Protein AF-A0AAQ0RVU7-F1 (afdb_monomer)

Radius of gyration: 19.19 Å; Cα contacts (8 Å, |Δi|>4): 59; chains: 1; bounding box: 37×35×47 Å

Secondary structure (DSSP, 8-state):
---EEEEEEEEEEE-TTS-EEEEEEEEEEEE--S----HHHH--HHHHHHHHHHHHHHS-SS--HHHHHHHHHHHHHHHH--

Organism: Bifidobacterium pseudocatenulatum (NCBI:txid28026)

Nearest PDB structures (foldseek):
  6fhm-assembly1_B  TM=6.428E-01  e=2.731E+00  Escherichia coli K-12
  3lz8-assembly1_B  TM=5.751E-01  e=7.270E+00  Klebsiella pneumoniae subsp. pneumoniae MGH 78578
  8c6j-assembly1_S  TM=3.735E-01  e=1.574E+00  Homo sapiens
  5tgc-assembly3_F  TM=3.980E-01  e=4.737E+00  Saccharomyces cerevisiae
  7a5k-assembly1_a3  TM=2.055E-01  e=4.456E+00  Homo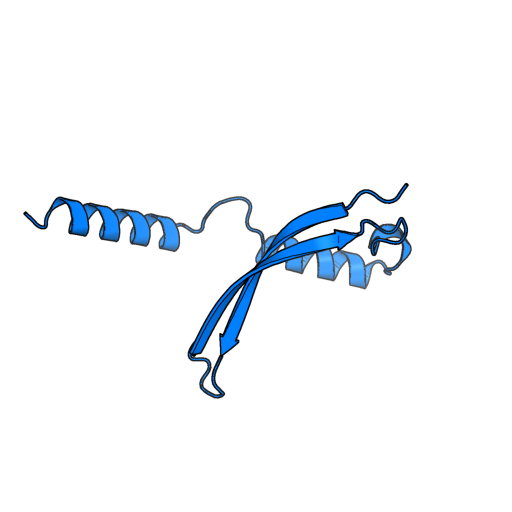 sapiens

Sequence (82 aa):
MSESIERHITTVATSEDGTVTQVTHTSVRVSTSGDCFDPERCCDERERALIAAMRAYLRPQHAPQSLIDRLEATLDHCCGER

Solvent-accessible surface area (backbone atoms only — not comparable to full-atom values): 5217 Å² total; per-residue (Å²): 132,74,58,65,48,80,40,81,45,77,49,74,43,60,47,96,87,64,49,76,76,46,79,47,78,48,78,44,74,43,68,52,56,96,76,63,93,45,59,87,82,76,44,55,74,68,55,42,52,49,51,51,52,51,44,53,69,78,54,56,96,60,84,57,64,74,56,52,55,52,50,51,56,50,51,56,49,64,72,66,68,125

Foldseek 3Di:
DWDWDWDWDWDWDADPVRHTPDIDIDIDTHTVDVPDDDCVPPHDPVVVVVVVVVCCVVPPPDDDVVVVVVVVVVVVVVVPPD

Mean predicted aligned error: 12.35 Å

pLDDT: mean 86.55, std 11.86, range [48.94, 98.12]

Structure (mmCIF, 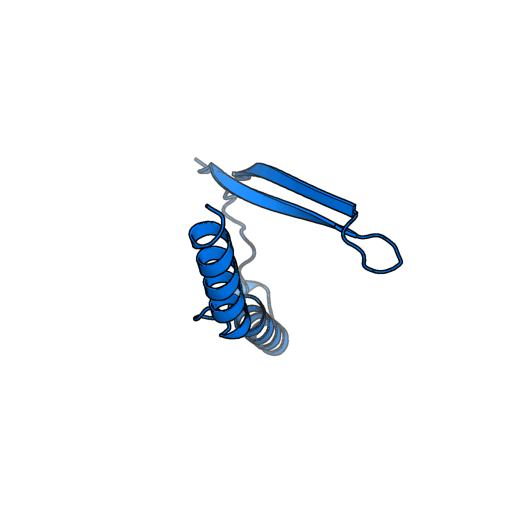N/CA/C/O backbone):
data_AF-A0AAQ0RVU7-F1
#
_entry.id   AF-A0AAQ0RVU7-F1
#
loop_
_atom_site.group_PDB
_atom_site.id
_atom_site.type_symbol
_atom_site.label_atom_id
_atom_site.label_alt_id
_atom_site.label_comp_id
_atom_site.label_asym_id
_atom_site.label_entity_id
_atom_site.label_seq_id
_atom_site.pdbx_PDB_ins_code
_atom_site.Cartn_x
_atom_site.Cartn_y
_atom_site.Cartn_z
_atom_site.occupancy
_atom_site.B_iso_or_equiv
_atom_site.auth_seq_id
_atom_site.auth_comp_id
_atom_site.auth_asym_id
_atom_site.auth_atom_id
_atom_site.pdbx_PDB_model_num
ATOM 1 N N . MET A 1 1 ? 9.238 24.715 -13.573 1.00 48.94 1 MET A N 1
ATOM 2 C CA . MET A 1 1 ? 9.027 25.068 -12.156 1.00 48.94 1 MET A CA 1
ATOM 3 C C . MET A 1 1 ? 8.602 23.791 -11.460 1.00 48.94 1 MET A C 1
ATOM 5 O O . MET A 1 1 ? 7.625 23.207 -11.904 1.00 48.94 1 MET A O 1
ATOM 9 N N . SER A 1 2 ? 9.376 23.289 -10.500 1.00 57.53 2 SER A N 1
ATOM 10 C CA . SER A 1 2 ? 9.032 22.049 -9.794 1.00 57.53 2 SER A CA 1
ATOM 11 C C . SER A 1 2 ? 7.920 22.346 -8.796 1.00 57.53 2 SER A C 1
ATOM 13 O O . SER A 1 2 ? 8.123 23.147 -7.883 1.00 57.53 2 SER A O 1
ATOM 15 N N . GLU A 1 3 ? 6.749 21.742 -8.977 1.00 65.44 3 GLU A N 1
ATOM 16 C CA . GLU A 1 3 ? 5.707 21.783 -7.954 1.00 65.44 3 GLU A CA 1
ATOM 17 C C . GLU A 1 3 ? 6.176 21.000 -6.718 1.00 65.44 3 GLU A C 1
ATOM 19 O O . GLU A 1 3 ? 6.892 19.998 -6.797 1.00 65.44 3 GLU A O 1
ATOM 24 N N . SER A 1 4 ? 5.832 21.507 -5.540 1.00 68.69 4 SER A N 1
ATOM 25 C CA . SER A 1 4 ? 6.105 20.837 -4.274 1.00 68.69 4 SER A CA 1
ATOM 26 C C . SER A 1 4 ? 4.769 20.426 -3.684 1.00 68.69 4 SER A C 1
ATOM 28 O O . SER A 1 4 ? 3.907 21.274 -3.462 1.00 68.69 4 SER A O 1
ATOM 30 N N . ILE A 1 5 ? 4.590 19.125 -3.464 1.00 80.94 5 ILE A N 1
ATOM 31 C CA . ILE A 1 5 ? 3.368 18.576 -2.878 1.00 80.94 5 ILE A CA 1
ATOM 32 C C . ILE A 1 5 ? 3.625 18.363 -1.391 1.00 80.94 5 ILE A C 1
ATOM 34 O O . ILE A 1 5 ? 4.580 17.685 -1.002 1.00 80.94 5 ILE A O 1
ATOM 38 N N . GLU A 1 6 ? 2.764 18.927 -0.551 1.00 83.19 6 GLU A N 1
ATOM 39 C CA . GLU A 1 6 ? 2.748 18.600 0.869 1.00 83.19 6 GLU A CA 1
ATOM 40 C C . GLU A 1 6 ? 2.185 17.187 1.056 1.00 83.19 6 GLU A C 1
ATOM 42 O O . GLU A 1 6 ? 1.077 16.881 0.613 1.00 83.19 6 GLU A O 1
ATOM 47 N N . ARG A 1 7 ? 2.960 16.300 1.687 1.00 83.19 7 ARG A N 1
ATOM 48 C CA . ARG A 1 7 ? 2.526 14.943 2.027 1.00 83.19 7 ARG A CA 1
ATOM 49 C C . ARG A 1 7 ? 2.585 14.729 3.525 1.00 83.19 7 ARG A C 1
ATOM 51 O O . ARG A 1 7 ? 3.593 15.024 4.159 1.00 83.19 7 ARG A O 1
ATOM 58 N N . HIS A 1 8 ? 1.511 14.181 4.076 1.00 89.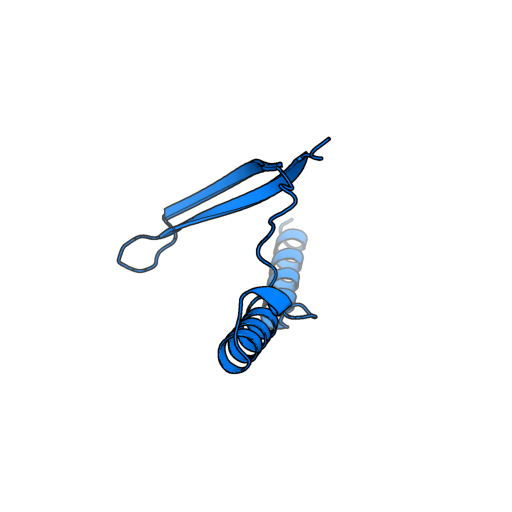56 8 HIS A N 1
ATOM 59 C CA . HIS A 1 8 ? 1.461 13.765 5.471 1.00 89.56 8 HIS A CA 1
ATOM 60 C C . HIS A 1 8 ? 2.032 12.353 5.571 1.00 89.56 8 HIS A C 1
ATOM 62 O O . HIS A 1 8 ? 1.542 11.433 4.912 1.00 89.56 8 HIS A O 1
ATOM 68 N N . ILE A 1 9 ? 3.089 12.187 6.361 1.00 89.31 9 ILE A N 1
ATOM 69 C CA . ILE A 1 9 ? 3.708 10.885 6.613 1.00 89.31 9 ILE A CA 1
ATOM 70 C C . ILE A 1 9 ? 3.577 10.521 8.089 1.00 89.31 9 ILE A C 1
ATOM 72 O O . ILE A 1 9 ? 3.529 11.389 8.962 1.00 89.31 9 ILE A O 1
ATOM 76 N N . THR A 1 10 ? 3.526 9.218 8.351 1.00 91.06 10 THR A N 1
ATOM 77 C CA . THR A 1 10 ? 3.532 8.658 9.703 1.00 91.06 10 THR A CA 1
ATOM 78 C C . THR A 1 10 ? 4.764 7.780 9.844 1.00 91.06 10 THR A C 1
ATOM 80 O O . THR A 1 10 ? 4.893 6.784 9.132 1.00 91.06 10 THR A O 1
ATOM 83 N N . THR A 1 11 ? 5.669 8.158 10.741 1.00 91.25 11 THR A N 1
ATOM 84 C CA . THR A 1 11 ? 6.856 7.368 11.074 1.00 91.25 11 THR A CA 1
ATOM 85 C C . THR A 1 11 ? 6.571 6.581 12.342 1.00 91.25 11 THR A C 1
ATOM 87 O O . THR A 1 11 ? 6.187 7.166 13.353 1.00 91.25 11 THR A O 1
ATOM 90 N N . VAL A 1 12 ? 6.754 5.264 12.285 1.00 93.00 12 VAL A N 1
ATOM 91 C CA . VAL A 1 12 ? 6.547 4.356 13.417 1.00 93.00 12 VAL A CA 1
ATOM 92 C C . VAL A 1 12 ? 7.903 3.792 13.825 1.00 93.00 12 VAL A C 1
ATOM 94 O O . VAL A 1 12 ? 8.578 3.174 13.005 1.00 93.00 12 VAL A O 1
ATOM 97 N N . ALA A 1 13 ? 8.309 4.024 15.070 1.00 91.25 13 ALA A N 1
ATOM 98 C CA . ALA A 1 13 ? 9.471 3.387 15.675 1.00 91.25 13 ALA A CA 1
ATOM 99 C C . ALA A 1 13 ? 9.016 2.200 16.528 1.00 91.25 13 ALA A C 1
ATOM 101 O O . ALA A 1 13 ? 8.042 2.299 17.281 1.00 91.25 13 ALA A O 1
ATOM 102 N N . THR A 1 14 ? 9.729 1.084 16.406 1.00 95.12 14 THR A N 1
ATOM 103 C CA . THR A 1 14 ? 9.472 -0.155 17.145 1.00 95.12 14 THR A CA 1
ATOM 104 C C . THR A 1 14 ? 10.698 -0.550 17.960 1.00 95.12 14 THR A C 1
ATOM 106 O O . THR A 1 14 ? 11.827 -0.372 17.504 1.00 95.12 14 THR A O 1
ATOM 109 N N . SER A 1 15 ? 10.471 -1.098 19.152 1.00 91.25 15 SER A N 1
ATOM 110 C CA . SER A 1 15 ? 11.494 -1.776 19.956 1.00 91.25 15 SER A CA 1
ATOM 111 C C . SER A 1 15 ? 11.953 -3.076 19.281 1.00 91.25 15 SER A C 1
ATOM 113 O O . SER A 1 15 ? 11.298 -3.564 18.358 1.00 91.25 15 SER A O 1
ATOM 115 N N . GLU A 1 16 ? 13.039 -3.666 19.779 1.00 91.00 16 GLU A N 1
ATOM 116 C CA . GLU A 1 16 ? 13.553 -4.974 19.345 1.00 91.00 16 GLU A CA 1
ATOM 117 C C . GLU A 1 16 ? 12.496 -6.086 19.477 1.00 91.00 16 GLU A C 1
ATOM 119 O O . GLU A 1 16 ? 12.403 -6.955 18.614 1.00 91.00 16 GLU A O 1
ATOM 124 N N . ASP A 1 17 ? 11.618 -5.987 20.480 1.00 90.75 17 ASP A N 1
ATOM 125 C CA . ASP A 1 17 ? 10.500 -6.918 20.704 1.00 90.75 17 ASP A CA 1
ATOM 126 C C . ASP A 1 17 ? 9.283 -6.664 19.787 1.00 90.75 17 ASP A C 1
ATOM 128 O O . ASP A 1 17 ? 8.223 -7.265 19.959 1.00 90.75 17 ASP A O 1
ATOM 132 N N . GLY A 1 18 ? 9.382 -5.731 18.834 1.00 85.94 18 GLY A N 1
ATOM 133 C CA . GLY A 1 18 ? 8.309 -5.389 17.891 1.00 85.94 18 GLY A CA 1
ATOM 134 C C . GLY A 1 18 ? 7.224 -4.461 18.449 1.00 85.94 18 GLY A C 1
ATOM 135 O O . GLY A 1 18 ? 6.341 -4.027 17.708 1.00 85.94 18 GLY A O 1
ATOM 136 N N . THR A 1 19 ? 7.293 -4.097 19.731 1.00 92.56 19 THR A N 1
ATOM 137 C CA . THR A 1 19 ? 6.380 -3.125 20.347 1.00 92.56 19 THR A CA 1
ATOM 138 C C . THR A 1 19 ? 6.598 -1.732 19.757 1.00 92.56 19 THR A C 1
ATOM 140 O O . THR A 1 19 ? 7.724 -1.236 19.738 1.00 92.56 19 THR A O 1
ATOM 143 N N . VAL A 1 20 ? 5.528 -1.070 19.309 1.00 92.25 20 VAL A N 1
ATOM 144 C CA . VAL A 1 20 ? 5.586 0.324 18.840 1.00 92.25 20 VAL A CA 1
ATOM 145 C C . VAL A 1 20 ? 5.907 1.244 20.017 1.00 92.25 20 VAL A C 1
ATOM 147 O O . VAL A 1 20 ? 5.147 1.308 20.980 1.00 92.25 20 VAL A O 1
ATOM 150 N N . THR A 1 21 ? 7.022 1.965 19.939 1.00 94.44 21 THR A N 1
ATOM 151 C CA . THR A 1 21 ? 7.484 2.885 20.990 1.00 94.44 21 THR A CA 1
ATOM 152 C C . THR A 1 21 ? 7.179 4.339 20.664 1.00 94.44 21 THR A C 1
ATOM 154 O O . THR A 1 21 ? 6.997 5.144 21.575 1.00 94.44 21 THR A O 1
ATOM 157 N N . GLN A 1 22 ? 7.099 4.692 19.379 1.00 93.69 22 GLN A N 1
ATOM 158 C CA . GLN A 1 22 ? 6.838 6.064 18.960 1.00 93.69 22 GLN A CA 1
ATOM 159 C C . GLN A 1 22 ? 6.102 6.113 17.624 1.00 93.69 22 GLN A C 1
ATOM 161 O O . GLN A 1 22 ? 6.453 5.406 16.682 1.00 93.69 22 GLN A O 1
ATOM 166 N N . VAL A 1 23 ? 5.109 6.996 17.532 1.00 91.56 23 VAL A N 1
ATOM 167 C CA . VAL A 1 23 ? 4.428 7.339 16.281 1.00 91.56 23 VAL A CA 1
ATOM 168 C C . VAL A 1 23 ? 4.529 8.846 16.091 1.00 91.56 23 VAL A C 1
ATOM 170 O O . VAL A 1 23 ? 4.078 9.610 16.942 1.00 91.56 23 VAL A O 1
ATO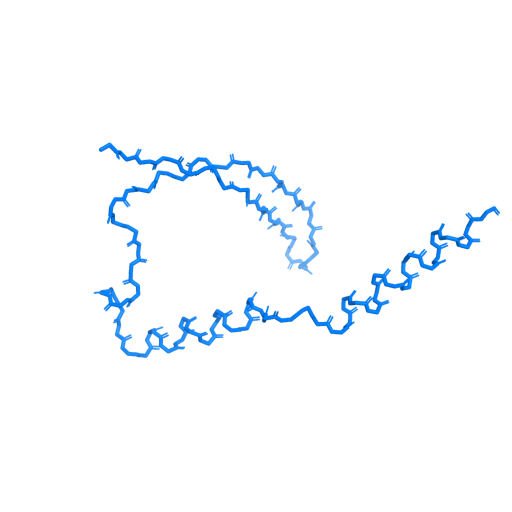M 173 N N . THR A 1 24 ? 5.130 9.275 14.985 1.00 92.94 24 THR A N 1
ATOM 174 C CA . THR A 1 24 ? 5.328 10.692 14.663 1.00 92.94 24 THR A CA 1
ATOM 175 C C . THR A 1 24 ? 4.620 11.024 13.359 1.00 92.94 24 THR A C 1
ATOM 177 O O . THR A 1 24 ? 4.953 10.470 12.309 1.00 92.94 24 THR A O 1
ATOM 180 N N . HIS A 1 25 ? 3.671 11.957 13.418 1.00 90.19 25 HIS A N 1
ATOM 181 C CA . HIS A 1 25 ? 3.024 12.530 12.240 1.00 90.19 25 HIS A CA 1
ATOM 182 C C . HIS A 1 25 ? 3.749 13.812 11.840 1.00 90.19 25 HIS A C 1
ATOM 184 O O . HIS A 1 25 ? 3.946 14.700 12.669 1.00 90.19 25 HIS A O 1
ATOM 190 N N . THR A 1 26 ? 4.157 13.917 10.580 1.00 88.44 26 THR A N 1
ATOM 191 C CA . THR A 1 26 ? 4.780 15.140 10.068 1.00 88.44 26 THR A CA 1
ATOM 192 C C . THR A 1 26 ? 4.406 15.384 8.613 1.00 88.44 26 THR A C 1
ATOM 194 O O . THR A 1 26 ? 4.218 14.446 7.832 1.00 88.44 26 THR A O 1
ATOM 197 N N . SER A 1 27 ? 4.290 16.659 8.253 1.00 87.06 27 SER A N 1
ATOM 198 C CA . SER A 1 27 ? 4.149 17.089 6.868 1.00 87.06 27 SER A CA 1
ATOM 199 C C . SER A 1 27 ? 5.530 17.263 6.258 1.00 87.06 27 SER A C 1
ATOM 201 O O . SER A 1 27 ? 6.337 18.063 6.732 1.00 87.06 27 SER A O 1
ATOM 203 N N . VAL A 1 28 ? 5.792 16.553 5.166 1.00 80.88 28 VAL A N 1
ATOM 204 C CA . VAL A 1 28 ? 7.010 16.730 4.377 1.00 80.88 28 VAL A CA 1
ATOM 205 C C . VAL A 1 28 ? 6.625 17.308 3.028 1.00 80.88 28 VAL A C 1
ATOM 207 O O . VAL A 1 28 ? 5.736 16.801 2.341 1.00 80.88 28 VAL A O 1
ATOM 210 N N . ARG A 1 29 ? 7.307 18.382 2.631 1.00 75.62 29 ARG A N 1
ATOM 211 C CA . ARG A 1 29 ? 7.224 18.888 1.264 1.00 75.62 29 ARG A CA 1
ATOM 212 C C . ARG A 1 29 ? 8.063 18.001 0.362 1.00 75.62 29 ARG A C 1
ATOM 214 O O . ARG A 1 29 ? 9.287 17.989 0.460 1.00 75.62 29 ARG A O 1
ATOM 221 N N . VAL A 1 30 ? 7.396 17.257 -0.509 1.00 71.25 30 VAL A N 1
ATOM 222 C CA . VAL A 1 30 ? 8.053 16.425 -1.510 1.00 71.25 30 VAL A CA 1
ATOM 223 C C . VAL A 1 30 ? 8.130 17.238 -2.789 1.00 71.25 30 VAL A C 1
ATOM 225 O O . VAL A 1 30 ? 7.114 17.539 -3.415 1.00 71.25 30 VAL A O 1
ATOM 228 N N . SER A 1 31 ? 9.344 17.626 -3.166 1.00 66.50 31 SER A N 1
ATOM 229 C CA . SER A 1 31 ? 9.602 18.168 -4.496 1.00 66.50 31 SER A CA 1
ATOM 230 C C . SER A 1 31 ? 9.270 17.086 -5.515 1.00 66.50 31 SER A C 1
ATOM 232 O O . SER A 1 31 ? 9.877 16.016 -5.483 1.00 66.50 31 SER A O 1
ATOM 234 N N . THR A 1 32 ? 8.329 17.338 -6.424 1.00 65.19 32 THR A N 1
ATOM 235 C CA . THR A 1 32 ? 8.186 1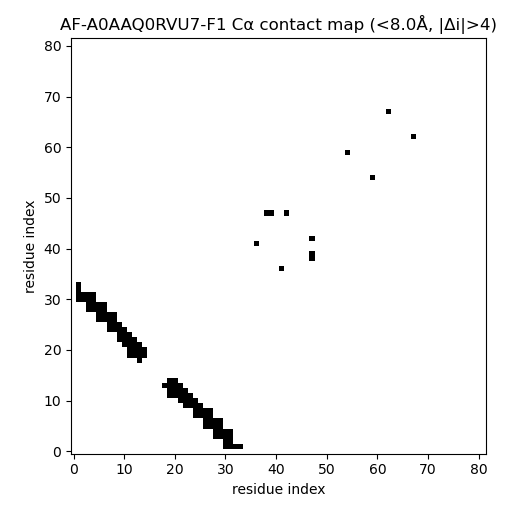6.488 -7.605 1.00 65.19 32 THR A CA 1
ATOM 236 C C . THR A 1 32 ? 9.306 16.885 -8.561 1.00 65.19 32 THR A C 1
ATOM 238 O O . THR A 1 32 ? 9.106 17.649 -9.506 1.00 65.19 32 THR A O 1
ATOM 241 N N . SER A 1 33 ? 10.539 16.460 -8.274 1.00 59.59 33 SER A N 1
ATOM 242 C CA . SER A 1 33 ? 11.548 16.424 -9.327 1.00 59.59 33 SER A CA 1
ATOM 243 C C . SER A 1 33 ? 10.986 15.554 -10.454 1.00 59.59 33 SER A C 1
ATOM 245 O O . SER A 1 33 ? 10.326 14.545 -10.192 1.00 59.59 33 SER A O 1
ATOM 247 N N . GLY A 1 34 ? 11.206 15.958 -11.708 1.00 59.88 34 GLY A N 1
ATOM 248 C CA . GLY A 1 34 ? 10.715 15.240 -12.894 1.00 59.88 34 GLY A CA 1
ATOM 249 C C . GLY A 1 34 ? 11.221 13.796 -13.019 1.00 59.88 34 GLY A C 1
ATOM 250 O O . GLY A 1 34 ? 10.766 13.073 -13.896 1.00 59.88 34 GLY A O 1
ATOM 251 N N . ASP A 1 35 ? 12.096 1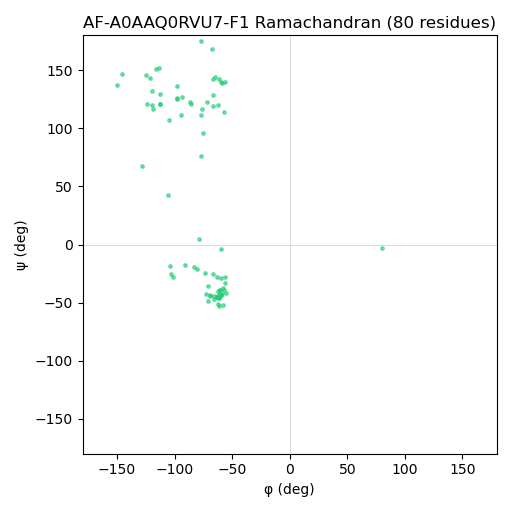3.372 -12.107 1.00 68.12 35 ASP A N 1
ATOM 252 C CA . ASP A 1 35 ? 12.714 12.053 -12.017 1.00 68.12 35 ASP A CA 1
ATOM 253 C C . ASP A 1 35 ? 12.115 11.221 -10.868 1.00 68.12 35 ASP A C 1
ATOM 255 O O . ASP A 1 35 ? 12.831 10.591 -10.087 1.00 68.12 35 ASP A O 1
ATOM 259 N N . CYS A 1 36 ? 10.791 11.249 -10.691 1.00 75.00 36 CYS A N 1
ATOM 260 C CA . CYS A 1 36 ? 10.143 10.284 -9.802 1.00 75.00 36 CYS A CA 1
ATOM 261 C C . CYS A 1 36 ? 10.451 8.864 -10.298 1.00 75.00 36 CYS A C 1
ATOM 263 O O . CYS A 1 36 ? 10.426 8.611 -11.501 1.00 75.00 36 CYS A O 1
AT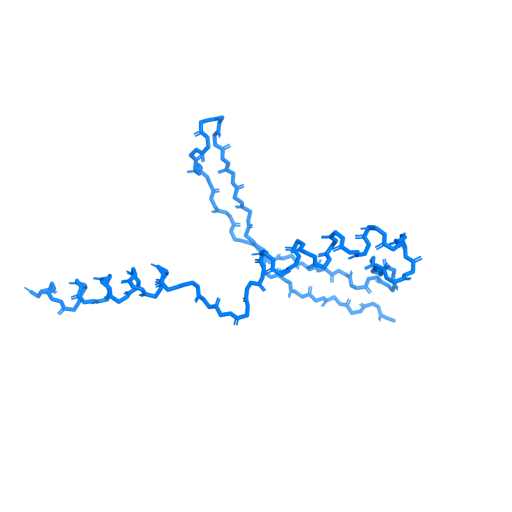OM 265 N N . PHE A 1 37 ? 10.723 7.940 -9.375 1.00 83.38 37 PHE A N 1
ATOM 266 C CA . PHE A 1 37 ? 10.946 6.540 -9.726 1.00 83.38 37 PHE A CA 1
ATOM 267 C C . PHE A 1 37 ? 9.726 5.990 -10.474 1.00 83.38 37 PHE A C 1
ATOM 269 O O . PHE A 1 37 ? 8.638 5.885 -9.900 1.00 83.38 37 PHE A O 1
ATOM 276 N N . ASP A 1 38 ? 9.922 5.658 -11.748 1.00 86.56 38 ASP A N 1
ATOM 277 C CA . ASP A 1 38 ? 8.910 5.081 -12.622 1.00 86.56 38 ASP A CA 1
ATOM 278 C C . ASP A 1 38 ? 9.199 3.583 -12.798 1.00 86.56 38 ASP A C 1
ATOM 280 O O . ASP A 1 38 ? 10.149 3.222 -13.503 1.00 86.56 38 ASP A O 1
ATOM 284 N N . PRO A 1 39 ? 8.401 2.694 -12.175 1.00 90.31 39 PRO A N 1
ATOM 285 C CA . PRO A 1 39 ? 8.592 1.253 -12.293 1.00 90.31 39 PRO A CA 1
ATOM 286 C C . PRO A 1 39 ? 8.573 0.761 -13.744 1.00 90.31 39 PRO A C 1
ATOM 288 O O . PRO A 1 39 ? 9.231 -0.228 -14.048 1.00 90.31 39 PRO A O 1
ATOM 291 N N . GLU A 1 40 ? 7.874 1.445 -14.655 1.00 92.00 40 GLU A N 1
ATOM 292 C CA . GLU A 1 40 ? 7.805 1.031 -16.061 1.00 92.00 40 GLU A CA 1
ATOM 293 C C . GLU A 1 40 ? 9.111 1.296 -16.820 1.00 92.00 40 GLU A C 1
ATOM 295 O O . GLU A 1 40 ? 9.410 0.617 -17.801 1.00 92.00 40 GLU A O 1
ATOM 300 N N . ARG A 1 41 ? 9.917 2.261 -16.361 1.00 91.00 41 ARG A N 1
ATOM 301 C CA . ARG A 1 41 ? 11.190 2.634 -17.000 1.00 91.00 41 ARG A CA 1
ATOM 302 C C . ARG A 1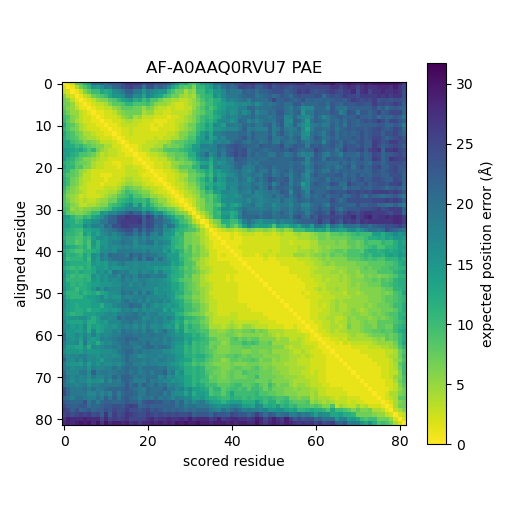 41 ? 12.412 2.095 -16.265 1.00 91.00 41 ARG A C 1
ATOM 304 O O . ARG A 1 41 ? 13.459 1.942 -16.888 1.00 91.00 41 ARG A O 1
ATOM 311 N N . CYS A 1 42 ? 12.296 1.842 -14.963 1.00 92.12 42 CYS A N 1
ATOM 312 C CA . CYS A 1 42 ? 13.425 1.491 -14.101 1.00 92.12 42 CYS A CA 1
ATOM 313 C C . CYS A 1 42 ? 13.508 0.005 -13.735 1.00 92.12 42 CYS A C 1
ATOM 315 O O . CYS A 1 42 ? 14.574 -0.421 -13.301 1.00 92.12 42 CYS A O 1
ATOM 317 N N . CYS A 1 43 ? 12.422 -0.761 -13.873 1.00 95.81 43 CYS A N 1
ATOM 318 C CA . CYS A 1 43 ? 12.361 -2.145 -13.403 1.00 95.81 43 CYS A CA 1
ATOM 319 C C . CYS A 1 43 ? 12.233 -3.156 -14.537 1.00 95.81 43 CYS A C 1
ATOM 321 O O . CYS A 1 43 ? 11.613 -2.879 -15.567 1.00 95.81 43 CYS A O 1
ATOM 323 N N . ASP A 1 44 ? 12.735 -4.367 -14.300 1.00 97.81 44 ASP A N 1
ATOM 324 C CA . ASP A 1 44 ? 12.427 -5.533 -15.128 1.00 97.81 44 ASP A CA 1
ATOM 325 C C . ASP A 1 44 ? 11.026 -6.116 -14.830 1.00 97.81 44 ASP A C 1
ATOM 327 O O . ASP A 1 44 ? 10.295 -5.654 -13.951 1.00 97.81 44 ASP A O 1
ATOM 331 N N . GLU A 1 45 ? 10.606 -7.125 -15.597 1.00 97.88 45 GLU A N 1
ATOM 332 C CA . GLU A 1 45 ? 9.277 -7.738 -15.451 1.00 97.88 45 GLU A CA 1
ATOM 333 C C . GLU A 1 45 ? 9.048 -8.361 -14.068 1.00 97.88 45 GLU A C 1
ATOM 335 O O . GLU A 1 45 ? 7.964 -8.224 -13.492 1.00 97.88 45 GLU A O 1
ATOM 340 N N . ARG A 1 46 ? 10.072 -9.005 -13.505 1.00 97.88 46 ARG A N 1
ATOM 341 C CA . ARG A 1 46 ? 9.984 -9.663 -12.201 1.00 97.88 46 ARG A CA 1
ATOM 342 C C . ARG A 1 46 ? 9.846 -8.630 -11.087 1.00 97.88 46 ARG A C 1
ATOM 344 O O . ARG A 1 46 ? 9.035 -8.808 -10.178 1.00 97.88 46 ARG A O 1
ATOM 351 N N . GLU A 1 47 ? 10.620 -7.556 -11.152 1.00 98.12 47 GLU A N 1
ATOM 352 C CA . GLU A 1 47 ? 10.549 -6.441 -10.212 1.00 98.12 47 GLU A CA 1
ATOM 353 C C . GLU A 1 47 ? 9.190 -5.738 -10.275 1.00 98.12 47 GLU A C 1
ATOM 355 O O . GLU A 1 47 ? 8.569 -5.514 -9.232 1.00 98.12 47 GLU A O 1
ATOM 360 N N . ARG A 1 48 ? 8.671 -5.463 -11.479 1.00 97.69 48 ARG A N 1
ATOM 361 C CA . ARG A 1 48 ? 7.328 -4.881 -11.646 1.00 97.69 48 ARG A CA 1
ATOM 362 C C . ARG A 1 48 ? 6.243 -5.782 -11.057 1.00 97.69 48 ARG A C 1
ATOM 364 O O . ARG A 1 48 ? 5.374 -5.289 -10.335 1.00 97.69 48 ARG A O 1
ATOM 371 N N . ALA A 1 49 ? 6.315 -7.092 -11.295 1.00 97.12 49 ALA A N 1
ATOM 372 C CA . ALA A 1 49 ? 5.373 -8.056 -10.728 1.00 97.12 49 ALA A CA 1
ATOM 373 C C . ALA A 1 49 ? 5.419 -8.076 -9.189 1.00 97.12 49 ALA A C 1
ATOM 375 O O . ALA A 1 49 ? 4.373 -8.060 -8.535 1.00 97.12 49 ALA A O 1
ATOM 376 N N . LEU A 1 50 ? 6.618 -8.038 -8.597 1.00 97.44 50 LEU A N 1
ATOM 377 C CA . LEU A 1 50 ? 6.786 -7.968 -7.145 1.00 97.44 50 LEU A CA 1
ATOM 378 C C . LEU A 1 50 ? 6.208 -6.669 -6.567 1.00 97.44 50 LEU A C 1
ATOM 380 O O . LEU A 1 50 ? 5.479 -6.705 -5.577 1.00 97.44 50 LEU A O 1
ATOM 384 N N . ILE A 1 51 ? 6.491 -5.523 -7.194 1.00 95.62 51 ILE A N 1
ATOM 385 C CA . ILE A 1 51 ? 5.945 -4.226 -6.773 1.00 95.62 51 ILE A CA 1
ATOM 386 C C . ILE A 1 51 ? 4.413 -4.244 -6.833 1.00 95.62 51 ILE A C 1
ATOM 388 O O . ILE A 1 51 ? 3.761 -3.766 -5.902 1.00 95.62 51 ILE A O 1
ATOM 392 N N . ALA A 1 52 ? 3.828 -4.801 -7.896 1.00 94.62 52 ALA A N 1
ATOM 393 C CA . ALA A 1 52 ? 2.380 -4.924 -8.035 1.00 94.62 52 ALA A CA 1
ATOM 394 C C . ALA A 1 52 ? 1.769 -5.782 -6.915 1.00 94.62 52 ALA A C 1
ATOM 396 O O . ALA A 1 52 ? 0.803 -5.356 -6.277 1.00 94.62 52 ALA A O 1
ATOM 397 N N . ALA A 1 53 ? 2.374 -6.933 -6.612 1.00 95.62 53 ALA A N 1
ATOM 398 C CA . ALA A 1 53 ? 1.939 -7.800 -5.520 1.00 95.62 53 ALA A CA 1
ATOM 399 C C . ALA A 1 53 ? 2.021 -7.093 -4.155 1.00 95.62 53 ALA A C 1
ATOM 401 O O . ALA A 1 53 ? 1.056 -7.093 -3.390 1.00 95.62 53 ALA A O 1
ATOM 402 N N . MET A 1 54 ? 3.136 -6.411 -3.875 1.00 95.69 54 MET A N 1
ATOM 403 C CA . MET A 1 54 ? 3.317 -5.649 -2.636 1.00 95.69 54 MET A CA 1
ATOM 404 C C . MET A 1 54 ? 2.303 -4.511 -2.505 1.00 95.69 54 MET A C 1
ATOM 406 O O . MET A 1 54 ? 1.772 -4.281 -1.421 1.00 95.69 54 MET A O 1
ATOM 410 N N . ARG A 1 55 ? 1.994 -3.804 -3.600 1.00 93.00 55 ARG A N 1
ATOM 411 C CA . ARG A 1 55 ? 0.965 -2.754 -3.599 1.00 93.00 55 ARG A CA 1
ATOM 412 C C . ARG A 1 55 ? -0.413 -3.323 -3.288 1.00 93.00 55 ARG A C 1
ATOM 414 O O . ARG A 1 55 ? -1.099 -2.743 -2.458 1.00 93.00 55 ARG A O 1
ATOM 421 N N . ALA A 1 56 ? -0.792 -4.441 -3.904 1.00 91.75 56 ALA A N 1
ATOM 422 C CA . ALA A 1 56 ? -2.074 -5.088 -3.635 1.00 91.75 56 ALA A CA 1
ATOM 423 C C . ALA A 1 56 ? -2.204 -5.520 -2.165 1.00 91.75 56 ALA A C 1
ATOM 425 O O . ALA A 1 56 ? -3.264 -5.353 -1.567 1.00 91.75 56 ALA A O 1
ATOM 426 N N . TYR A 1 57 ? -1.114 -6.015 -1.573 1.00 90.12 57 TYR A N 1
ATOM 427 C CA . TYR A 1 57 ? -1.086 -6.428 -0.172 1.00 90.12 57 TYR A CA 1
ATOM 428 C C . TYR A 1 57 ? -1.145 -5.242 0.803 1.00 90.12 57 TYR A C 1
ATOM 430 O O . TYR A 1 57 ? -1.935 -5.238 1.742 1.00 90.12 57 TYR A O 1
ATOM 438 N N . LEU A 1 58 ? -0.316 -4.218 0.582 1.00 90.31 58 LEU A N 1
ATOM 439 C CA . LEU A 1 58 ? -0.188 -3.075 1.494 1.00 90.31 58 LEU A CA 1
ATOM 440 C C . LEU A 1 58 ? -1.297 -2.030 1.326 1.00 90.31 58 LEU A C 1
ATOM 442 O O . LEU A 1 58 ? -1.496 -1.201 2.212 1.00 90.31 58 LEU A O 1
ATOM 446 N N . ARG A 1 59 ? -1.972 -2.009 0.174 1.00 89.56 59 ARG A N 1
ATOM 447 C CA . ARG A 1 59 ? -3.013 -1.030 -0.167 1.00 89.56 59 ARG A CA 1
ATOM 448 C C . ARG A 1 59 ? -4.275 -1.753 -0.639 1.00 89.56 59 ARG A C 1
ATOM 450 O O . ARG A 1 59 ? -4.618 -1.673 -1.821 1.00 89.56 59 ARG A O 1
ATOM 457 N N . PRO A 1 60 ? -4.951 -2.483 0.261 1.00 88.56 60 PRO A N 1
ATOM 458 C CA . PRO A 1 60 ? -6.185 -3.165 -0.087 1.00 88.56 60 PRO A CA 1
ATOM 459 C C . PRO A 1 60 ? -7.252 -2.148 -0.522 1.00 88.56 60 PRO A C 1
ATOM 461 O O . PRO A 1 60 ? -7.347 -1.054 0.031 1.00 88.56 60 PRO A O 1
ATOM 464 N N . GLN A 1 61 ? -8.058 -2.510 -1.525 1.00 89.94 61 GLN A N 1
ATOM 465 C CA . GLN A 1 61 ? -9.131 -1.644 -2.047 1.00 89.94 61 GLN A CA 1
ATOM 466 C C . GLN A 1 61 ? -10.259 -1.425 -1.032 1.00 89.94 61 GLN A C 1
ATOM 468 O O . GLN A 1 61 ? -10.960 -0.417 -1.079 1.00 89.94 61 GLN A O 1
ATOM 473 N N . HIS A 1 62 ? -10.421 -2.373 -0.112 1.00 89.75 62 HIS A N 1
ATOM 474 C CA . HIS A 1 62 ? -11.418 -2.335 0.942 1.00 89.75 62 HIS A CA 1
ATOM 475 C C . HIS A 1 62 ? -10.733 -2.495 2.293 1.00 89.75 62 HIS A C 1
ATOM 477 O O . HIS A 1 62 ? -9.745 -3.223 2.418 1.00 89.75 62 HIS A O 1
ATOM 483 N N . ALA A 1 63 ? -11.272 -1.820 3.305 1.00 89.81 63 ALA A N 1
ATOM 484 C CA . ALA A 1 63 ? -10.850 -2.046 4.675 1.00 89.81 63 ALA A CA 1
ATOM 485 C C . ALA A 1 63 ? -11.104 -3.518 5.058 1.00 89.81 63 ALA A C 1
ATOM 487 O O . ALA A 1 63 ? -12.138 -4.074 4.679 1.00 89.81 63 ALA A O 1
ATOM 488 N N . PRO A 1 64 ? -10.184 -4.165 5.791 1.00 91.06 64 PRO A N 1
ATOM 489 C CA . PRO A 1 64 ? -10.415 -5.515 6.281 1.00 91.06 64 PRO A CA 1
ATOM 490 C C . PRO A 1 64 ? -11.572 -5.522 7.286 1.00 91.06 64 PRO A C 1
ATOM 492 O O . PRO A 1 64 ? -11.695 -4.603 8.097 1.00 91.06 64 PRO A O 1
ATOM 495 N N . GLN A 1 65 ? -12.377 -6.587 7.271 1.00 93.88 65 GLN A N 1
ATOM 496 C CA . GLN A 1 65 ? -13.556 -6.704 8.137 1.00 93.88 65 GLN A CA 1
ATOM 497 C C . GLN A 1 65 ? -13.202 -6.566 9.622 1.00 93.88 65 GLN A C 1
ATOM 499 O O . GLN A 1 65 ? -13.869 -5.843 10.345 1.00 93.88 65 GLN A O 1
ATOM 504 N N . SER A 1 66 ? -12.071 -7.129 10.052 1.00 93.25 66 SER A N 1
ATOM 505 C CA . SER A 1 66 ? -11.599 -7.020 11.437 1.00 93.25 66 SER A CA 1
ATOM 506 C C . SER A 1 66 ? -11.359 -5.581 11.909 1.00 93.25 66 SER A C 1
ATOM 508 O O . SER A 1 66 ? -11.474 -5.301 13.102 1.00 93.25 66 SER A O 1
ATOM 510 N N . LEU A 1 67 ? -11.011 -4.659 11.002 1.00 93.56 67 LEU A N 1
ATOM 511 C CA . LEU A 1 67 ? -10.909 -3.236 11.328 1.00 93.56 67 LEU A CA 1
ATOM 512 C C . LEU A 1 67 ? -12.300 -2.628 11.515 1.00 93.56 67 LEU A C 1
ATOM 514 O O . LEU A 1 67 ? -12.489 -1.861 12.454 1.00 93.56 67 LEU A O 1
ATOM 518 N N . ILE A 1 68 ? -13.248 -2.975 10.642 1.00 95.88 68 ILE A N 1
ATOM 519 C CA . ILE A 1 68 ? -14.640 -2.516 10.718 1.00 95.88 68 ILE A CA 1
ATOM 520 C C . ILE A 1 68 ? -15.266 -2.990 12.032 1.00 95.88 68 ILE A C 1
ATOM 522 O O . ILE A 1 68 ? -15.696 -2.155 12.821 1.00 95.88 68 ILE A O 1
ATOM 526 N N . ASP A 1 69 ? -15.186 -4.289 12.326 1.00 96.69 69 ASP A N 1
ATOM 527 C CA . ASP A 1 69 ? -15.733 -4.890 13.548 1.00 96.69 69 ASP A CA 1
ATOM 528 C C . ASP A 1 69 ? -15.185 -4.199 14.807 1.00 96.69 69 ASP A C 1
ATOM 530 O O . ASP A 1 69 ? -15.901 -3.917 15.767 1.00 96.69 69 ASP A O 1
ATOM 534 N N . ARG A 1 70 ? -13.883 -3.887 14.806 1.00 96.31 70 ARG A N 1
ATOM 535 C CA . ARG A 1 70 ? -13.226 -3.220 15.933 1.00 96.31 70 ARG A CA 1
ATOM 536 C C . ARG A 1 70 ? -13.653 -1.761 16.074 1.00 96.31 70 ARG A C 1
ATOM 538 O O . ARG A 1 70 ? -13.746 -1.273 17.200 1.00 96.31 70 ARG A O 1
ATOM 545 N N . LEU A 1 71 ? -13.881 -1.059 14.965 1.00 95.19 71 LEU A N 1
ATOM 546 C CA . LEU A 1 71 ? -14.415 0.302 14.985 1.00 95.19 71 LEU A CA 1
ATOM 547 C C . LEU A 1 71 ? -15.842 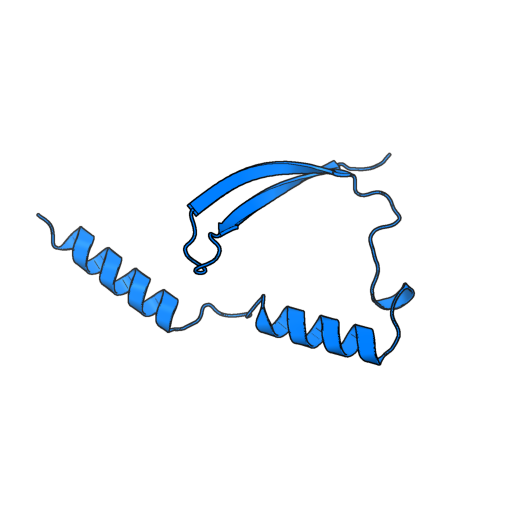0.309 15.536 1.00 95.19 71 LEU A C 1
ATOM 549 O O . LEU A 1 71 ? -16.120 1.093 16.437 1.00 95.19 71 LEU A O 1
ATOM 553 N N . GLU A 1 72 ? -16.702 -0.591 15.061 1.00 95.06 72 GLU A N 1
ATOM 554 C CA . GLU A 1 72 ? -18.084 -0.737 15.535 1.00 95.06 72 GLU A CA 1
ATOM 555 C C . GLU A 1 72 ? -18.127 -1.030 17.038 1.00 95.06 72 GLU A C 1
ATOM 557 O O . GLU A 1 72 ? -18.723 -0.263 17.790 1.00 95.06 72 GLU A O 1
ATOM 562 N N . ALA A 1 73 ? -17.380 -2.036 17.504 1.00 94.56 73 ALA A N 1
ATOM 563 C CA . ALA A 1 73 ? -17.306 -2.373 18.927 1.00 94.56 73 ALA A CA 1
ATOM 564 C C . ALA A 1 73 ? -16.819 -1.200 19.799 1.00 94.56 73 ALA A C 1
ATOM 566 O O . ALA A 1 73 ? -17.284 -1.012 20.923 1.00 94.56 73 ALA A O 1
ATOM 567 N N . THR A 1 74 ? -15.873 -0.408 19.286 1.00 93.62 74 THR A N 1
ATOM 568 C CA . THR A 1 74 ? -15.353 0.770 19.996 1.00 93.62 74 THR A CA 1
ATOM 569 C C . THR A 1 74 ? -16.411 1.868 20.087 1.00 93.62 74 THR A C 1
ATOM 571 O O . THR A 1 74 ? -16.593 2.457 21.149 1.00 93.62 74 THR A O 1
ATOM 574 N N . LEU A 1 75 ? -17.121 2.138 18.990 1.00 93.31 75 LEU A N 1
ATOM 575 C CA . LEU A 1 75 ? -18.175 3.150 18.946 1.00 93.31 75 LEU A CA 1
ATOM 576 C C . LEU A 1 75 ? -19.357 2.767 19.842 1.00 93.31 75 LEU A C 1
ATOM 578 O O . LEU A 1 75 ? -19.817 3.602 20.619 1.00 93.31 75 LEU A O 1
ATOM 582 N N . ASP A 1 76 ? -19.786 1.507 19.796 1.00 90.50 76 ASP A N 1
ATOM 583 C CA . ASP A 1 76 ? -20.850 0.981 20.654 1.00 90.50 76 ASP A CA 1
ATOM 584 C C . ASP A 1 76 ? -20.496 1.124 22.137 1.00 90.50 76 ASP A C 1
ATOM 586 O O . ASP A 1 76 ? -21.328 1.550 22.942 1.00 90.50 76 ASP A O 1
ATOM 590 N N . HIS A 1 77 ? -19.244 0.830 22.502 1.00 89.44 77 HIS A N 1
ATOM 591 C CA . HIS A 1 77 ? -18.756 1.017 23.864 1.00 89.44 77 HIS A CA 1
ATOM 592 C C . HIS A 1 77 ? -18.807 2.491 24.288 1.00 89.44 77 HIS A C 1
ATOM 594 O O . HIS A 1 77 ? -19.428 2.803 25.303 1.00 89.44 77 HIS A O 1
ATOM 600 N N . CYS A 1 78 ? -18.258 3.409 23.485 1.00 86.19 78 CYS A N 1
ATOM 601 C CA . CYS A 1 78 ? -18.268 4.843 23.792 1.00 86.19 78 CYS A CA 1
ATOM 602 C C . CYS A 1 78 ? -19.683 5.448 23.852 1.00 86.19 78 CYS A C 1
ATOM 604 O O . CYS A 1 78 ? -19.898 6.436 24.550 1.00 86.19 78 CYS A O 1
ATOM 606 N N . CYS A 1 79 ? -20.654 4.895 23.120 1.00 79.69 79 CYS A N 1
ATOM 607 C CA . CYS A 1 79 ? -22.049 5.341 23.163 1.00 79.69 79 CYS A CA 1
ATOM 608 C C . CYS A 1 79 ? -22.855 4.734 24.329 1.00 79.69 79 CYS A C 1
ATOM 610 O O . CYS A 1 79 ? -23.903 5.279 24.684 1.00 79.69 79 CYS A O 1
ATOM 612 N N . GLY A 1 80 ? -22.391 3.623 24.912 1.00 66.94 80 GLY A N 1
ATOM 613 C CA . GLY A 1 80 ? -22.992 2.966 26.078 1.00 66.94 80 GLY A CA 1
ATOM 614 C C . GLY A 1 80 ? -22.450 3.446 27.430 1.00 66.94 80 GLY A C 1
ATOM 615 O O . GLY A 1 80 ? -23.097 3.226 28.453 1.00 66.94 80 GLY A O 1
ATOM 616 N N . GLU A 1 81 ? -21.294 4.112 27.447 1.00 59.31 81 GLU A N 1
ATOM 617 C CA . GLU A 1 81 ? -20.746 4.792 28.624 1.00 59.31 81 GLU A CA 1
ATOM 618 C C . GLU A 1 81 ? -21.515 6.097 28.878 1.00 59.31 81 GLU A C 1
ATOM 620 O O . GLU A 1 81 ? -21.260 7.133 28.262 1.00 59.31 81 GLU A O 1
ATOM 625 N N . ARG A 1 82 ? -22.501 6.039 29.774 1.00 50.38 82 ARG A N 1
ATOM 626 C CA . ARG A 1 82 ? -23.303 7.187 30.197 1.00 50.38 82 ARG A CA 1
ATOM 627 C C . ARG A 1 82 ? -23.352 7.297 31.711 1.00 50.38 82 ARG A C 1
ATOM 629 O O . ARG A 1 82 ? -23.508 6.242 32.365 1.00 50.38 82 ARG A O 1
#